Protein AF-A0A257B1V9-F1 (afdb_monomer_lite)

Structure (mmCIF, N/CA/C/O backbone):
data_AF-A0A257B1V9-F1
#
_entry.id   AF-A0A257B1V9-F1
#
loop_
_atom_site.group_PDB
_atom_site.id
_atom_site.type_symbol
_atom_site.label_atom_id
_atom_site.label_alt_id
_atom_site.label_comp_id
_atom_site.label_asym_id
_atom_site.label_entity_id
_atom_site.label_seq_id
_atom_site.pdbx_PDB_ins_code
_atom_site.Cartn_x
_atom_site.Cartn_y
_atom_site.Cartn_z
_atom_site.occupancy
_atom_site.B_iso_or_equiv
_atom_site.auth_seq_id
_atom_site.auth_comp_id
_atom_site.auth_asym_id
_atom_site.auth_atom_id
_atom_site.pdbx_PDB_model_num
ATOM 1 N N . MET A 1 1 ? -12.946 1.760 -0.467 1.00 89.25 1 MET A N 1
ATOM 2 C CA . MET A 1 1 ? -12.237 2.435 -1.579 1.00 89.25 1 MET A CA 1
ATOM 3 C C . MET A 1 1 ? -10.983 1.646 -1.917 1.00 89.25 1 MET A C 1
ATOM 5 O O . MET A 1 1 ? -10.265 1.263 -1.003 1.00 89.25 1 MET A O 1
ATOM 9 N N . ALA A 1 2 ? -10.729 1.380 -3.200 1.00 91.94 2 ALA A N 1
ATOM 10 C CA . ALA A 1 2 ? -9.588 0.572 -3.629 1.00 91.94 2 ALA A CA 1
ATOM 11 C C . ALA A 1 2 ? -8.659 1.357 -4.563 1.00 91.94 2 ALA A C 1
ATOM 13 O O . ALA A 1 2 ? -9.127 2.001 -5.503 1.00 91.94 2 ALA A O 1
ATOM 14 N N . PHE A 1 3 ? -7.348 1.261 -4.333 1.00 92.69 3 PHE A N 1
ATOM 15 C CA . PHE A 1 3 ? -6.317 1.840 -5.196 1.00 92.69 3 PHE A CA 1
ATOM 16 C C . PHE A 1 3 ? -5.527 0.743 -5.908 1.00 92.69 3 PHE A C 1
ATOM 18 O O . PHE A 1 3 ? -4.834 -0.057 -5.278 1.00 92.69 3 PHE A O 1
ATOM 25 N N . VAL A 1 4 ? -5.576 0.723 -7.239 1.00 93.25 4 VAL A N 1
ATOM 26 C CA . VAL A 1 4 ? -4.927 -0.325 -8.038 1.00 93.25 4 VAL A CA 1
ATOM 27 C C . VAL A 1 4 ? -3.775 0.256 -8.848 1.00 93.25 4 VAL A C 1
ATOM 29 O O . VAL A 1 4 ? -3.893 1.322 -9.451 1.00 93.25 4 VAL A O 1
ATOM 32 N N . CYS A 1 5 ? -2.639 -0.439 -8.865 1.00 93.06 5 CYS A N 1
ATOM 33 C CA . CYS A 1 5 ? -1.564 -0.170 -9.817 1.00 93.06 5 CYS A CA 1
ATOM 34 C C . CYS A 1 5 ? -0.976 -1.482 -10.351 1.00 93.06 5 CYS A C 1
ATOM 36 O O . CYS A 1 5 ? -1.532 -2.551 -10.126 1.00 93.06 5 CYS A O 1
ATOM 38 N N . ILE A 1 6 ? 0.135 -1.419 -11.088 1.00 94.12 6 ILE A N 1
ATOM 39 C CA . ILE A 1 6 ? 0.786 -2.635 -11.588 1.00 94.12 6 ILE A CA 1
ATOM 40 C C . ILE A 1 6 ? 1.489 -3.363 -10.437 1.00 94.12 6 ILE A C 1
ATOM 42 O O . ILE A 1 6 ? 1.172 -4.507 -10.144 1.00 94.12 6 ILE A O 1
ATOM 46 N N . GLU A 1 7 ? 2.402 -2.689 -9.742 1.00 93.00 7 GLU A N 1
ATOM 47 C CA . GLU A 1 7 ? 3.388 -3.357 -8.878 1.00 93.00 7 GLU A CA 1
ATOM 48 C C . GLU A 1 7 ? 3.042 -3.390 -7.386 1.00 93.00 7 GLU A C 1
ATOM 50 O O . GLU A 1 7 ? 3.745 -4.037 -6.621 1.00 93.00 7 GLU A O 1
ATOM 55 N N . ASN A 1 8 ? 1.988 -2.694 -6.961 1.00 91.06 8 ASN A N 1
ATOM 56 C CA . ASN A 1 8 ? 1.658 -2.473 -5.548 1.00 91.06 8 ASN A CA 1
ATOM 57 C C . ASN A 1 8 ? 2.841 -2.006 -4.683 1.00 91.06 8 ASN A C 1
ATOM 59 O O . ASN A 1 8 ? 3.081 -2.544 -3.612 1.00 91.06 8 ASN A O 1
ATOM 63 N N . SER A 1 9 ? 3.629 -1.048 -5.176 1.00 88.62 9 SER A N 1
ATOM 64 C CA . SER A 1 9 ? 4.955 -0.781 -4.604 1.00 88.62 9 SER A CA 1
ATOM 65 C C . SER A 1 9 ? 5.237 0.684 -4.279 1.00 88.62 9 SER A C 1
ATOM 67 O O . SER A 1 9 ? 6.300 0.999 -3.754 1.00 88.62 9 SER A O 1
ATOM 69 N N . CYS A 1 10 ? 4.351 1.623 -4.640 1.00 88.69 10 CYS A N 1
ATOM 70 C CA . CYS A 1 10 ? 4.623 3.047 -4.407 1.00 88.69 10 CYS A CA 1
ATOM 71 C C . CYS A 1 10 ? 3.377 3.945 -4.428 1.00 88.69 10 CYS A C 1
ATOM 73 O O . CYS A 1 10 ? 3.064 4.589 -3.424 1.00 88.69 10 CYS A O 1
ATOM 75 N N . ARG A 1 11 ? 2.705 4.056 -5.585 1.00 89.94 11 ARG A N 1
ATOM 76 C CA . ARG A 1 11 ? 1.650 5.063 -5.835 1.00 89.94 11 ARG A CA 1
ATOM 77 C C . ARG A 1 11 ? 0.339 4.719 -5.138 1.00 89.94 11 ARG A C 1
ATOM 79 O O . ARG A 1 11 ? -0.201 5.539 -4.410 1.00 89.94 11 ARG A O 1
ATOM 86 N N . ASN A 1 12 ? -0.150 3.504 -5.352 1.00 91.25 12 ASN A N 1
ATOM 87 C CA . ASN A 1 12 ? -1.384 3.029 -4.738 1.00 91.25 12 ASN A CA 1
ATOM 88 C C . ASN A 1 12 ? -1.246 2.865 -3.214 1.00 91.25 12 ASN A C 1
ATOM 90 O O . ASN A 1 12 ? -2.154 3.267 -2.502 1.00 91.25 12 ASN A O 1
ATOM 94 N N . GLN A 1 13 ? -0.094 2.404 -2.716 1.00 89.06 13 GLN A N 1
ATOM 95 C CA . GLN A 1 13 ? 0.195 2.352 -1.279 1.00 89.06 13 GLN A CA 1
ATOM 96 C C . GLN A 1 13 ? 0.252 3.754 -0.649 1.00 89.06 13 GLN A C 1
ATOM 98 O O . GLN A 1 13 ? -0.229 3.946 0.463 1.00 89.06 13 GLN A O 1
ATOM 103 N N . LEU A 1 14 ? 0.783 4.770 -1.358 1.00 89.12 14 LEU A N 1
ATOM 104 C CA . LEU A 1 14 ? 0.701 6.164 -0.887 1.00 89.12 14 LEU A CA 1
ATOM 105 C C . LEU A 1 14 ? -0.750 6.613 -0.745 1.00 89.12 14 LEU A C 1
ATOM 107 O O . LEU A 1 14 ? -1.106 7.236 0.248 1.00 89.12 14 LEU A O 1
ATOM 111 N N . ALA A 1 15 ? -1.555 6.328 -1.768 1.00 90.50 15 ALA A N 1
ATOM 112 C CA . ALA A 1 15 ? -2.948 6.732 -1.808 1.00 90.50 15 ALA A CA 1
ATOM 113 C C . ALA A 1 15 ? -3.751 6.053 -0.692 1.00 90.50 15 ALA A C 1
ATOM 115 O O . ALA A 1 15 ? -4.511 6.728 -0.006 1.00 90.50 15 ALA A O 1
ATOM 116 N N . GLU A 1 16 ? -3.510 4.763 -0.442 1.00 91.06 16 GLU A N 1
ATOM 117 C CA . GLU A 1 16 ? -4.101 4.028 0.678 1.00 91.06 16 GLU A CA 1
ATOM 118 C C . GLU A 1 16 ? -3.763 4.682 2.021 1.00 91.06 16 GLU A C 1
ATOM 120 O O . GLU A 1 16 ? -4.649 4.981 2.819 1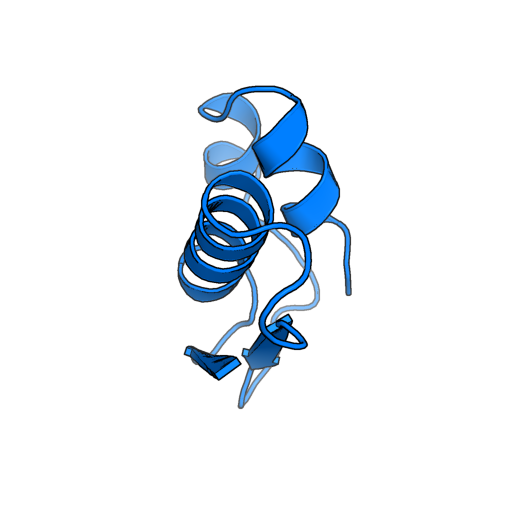.00 91.06 16 GLU A O 1
ATOM 125 N N . ALA A 1 17 ? -2.478 4.964 2.239 1.00 88.31 17 ALA A N 1
ATOM 126 C CA . ALA A 1 17 ? -1.976 5.573 3.461 1.00 88.31 17 ALA A CA 1
ATOM 127 C C . ALA A 1 17 ? -2.569 6.968 3.704 1.00 88.31 17 ALA A C 1
ATOM 129 O O . ALA A 1 17 ? -3.000 7.286 4.811 1.00 88.31 17 ALA A O 1
ATOM 130 N N . LEU A 1 18 ? -2.619 7.796 2.655 1.00 88.50 18 LEU A N 1
ATOM 131 C CA . LEU A 1 18 ? -3.217 9.126 2.716 1.00 88.50 18 LEU A CA 1
ATOM 132 C C . LEU A 1 18 ? -4.719 9.046 2.974 1.00 88.50 18 LEU A C 1
ATOM 134 O O . LEU A 1 18 ? -5.228 9.822 3.777 1.00 88.50 18 LEU A O 1
ATOM 138 N N . ALA A 1 19 ? -5.425 8.117 2.335 1.00 89.44 19 ALA A N 1
ATOM 139 C CA . ALA A 1 19 ? -6.860 7.979 2.516 1.00 89.44 19 ALA A CA 1
ATOM 140 C C . ALA A 1 19 ? -7.207 7.487 3.932 1.00 89.44 19 ALA A C 1
ATOM 142 O O . ALA A 1 19 ? -8.114 8.038 4.552 1.00 89.44 19 ALA A O 1
ATOM 143 N N . ARG A 1 20 ? -6.432 6.547 4.495 1.00 86.81 20 ARG A N 1
ATOM 144 C CA . ARG A 1 20 ? -6.557 6.131 5.905 1.00 86.81 20 ARG A CA 1
ATOM 145 C C . ARG A 1 20 ? -6.280 7.282 6.878 1.00 86.81 20 ARG A C 1
ATOM 147 O O . ARG A 1 20 ? -6.946 7.377 7.901 1.00 86.81 20 ARG A O 1
ATOM 154 N N . LEU A 1 21 ? -5.310 8.148 6.567 1.00 86.62 21 LEU A N 1
ATOM 155 C CA . LEU A 1 21 ? -4.958 9.293 7.413 1.00 86.62 21 LEU A CA 1
ATOM 156 C C . LEU A 1 21 ? -6.043 10.379 7.417 1.00 86.62 21 LEU A C 1
ATOM 158 O O . LEU A 1 21 ? -6.326 10.951 8.464 1.00 86.62 21 LEU A O 1
ATOM 162 N N . HIS A 1 22 ? -6.623 10.683 6.254 1.00 86.81 22 HIS A N 1
ATOM 163 C CA . HIS A 1 22 ? -7.598 11.770 6.115 1.00 86.81 22 HIS A CA 1
ATOM 164 C C . HIS A 1 22 ? -9.030 11.344 6.416 1.00 86.81 22 HIS A C 1
ATOM 166 O O . HIS A 1 22 ? -9.859 12.211 6.677 1.00 86.81 22 HIS A O 1
ATOM 172 N N . ASN A 1 23 ? -9.337 10.046 6.362 1.00 78.62 23 ASN A N 1
ATOM 173 C CA . ASN A 1 23 ? -10.673 9.568 6.678 1.00 78.62 23 ASN A CA 1
ATOM 174 C C . ASN A 1 23 ? -10.666 8.248 7.474 1.00 78.62 23 ASN A C 1
ATOM 176 O O . ASN A 1 23 ? -11.016 7.190 6.938 1.00 78.62 23 ASN A O 1
ATOM 180 N N . PRO A 1 24 ? -10.226 8.278 8.748 1.00 69.31 24 PRO A N 1
ATOM 181 C CA . PRO A 1 24 ? -10.181 7.090 9.586 1.00 69.31 24 PRO A CA 1
ATOM 182 C C . PRO A 1 24 ? -11.594 6.715 10.062 1.00 69.31 24 PRO A C 1
ATOM 184 O O . PRO A 1 24 ? -12.000 7.094 11.156 1.00 69.31 24 PRO A O 1
ATOM 187 N N . GLY A 1 25 ? -12.336 5.944 9.264 1.00 72.62 25 GLY A N 1
ATOM 188 C CA . GLY A 1 25 ? -13.523 5.227 9.756 1.00 72.62 25 GLY A CA 1
ATOM 189 C C . GLY A 1 25 ? -14.731 5.169 8.828 1.00 72.62 25 GLY A C 1
ATOM 190 O O . GLY A 1 25 ? -15.544 4.266 8.989 1.00 72.62 25 GLY A O 1
ATOM 191 N N . ASP A 1 26 ? -14.840 6.054 7.836 1.00 82.88 26 ASP A N 1
ATOM 192 C CA . ASP A 1 26 ? -16.029 6.079 6.967 1.00 82.88 26 ASP A CA 1
ATOM 193 C C . ASP A 1 26 ? -16.026 4.974 5.901 1.00 82.88 26 A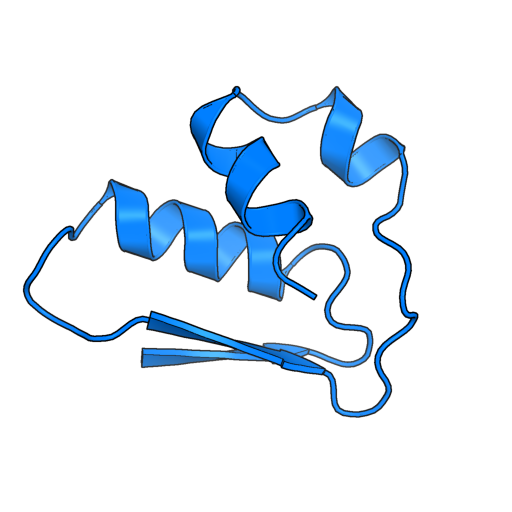SP A C 1
ATOM 195 O O . ASP A 1 26 ? -17.076 4.557 5.413 1.00 82.88 26 ASP A O 1
ATOM 199 N N . PHE A 1 27 ? -14.840 4.500 5.508 1.00 85.12 27 PHE A N 1
ATOM 200 C CA . PHE A 1 27 ? -14.679 3.527 4.432 1.00 85.12 27 PHE A CA 1
ATOM 201 C C . PHE A 1 27 ? -13.546 2.550 4.730 1.00 85.12 27 PHE A C 1
ATOM 203 O O . PHE A 1 27 ? -12.471 2.945 5.179 1.00 85.12 27 PHE A O 1
ATOM 210 N N . GLU A 1 28 ? -13.735 1.283 4.365 1.00 88.88 28 GLU A N 1
ATOM 211 C CA . GLU A 1 28 ? -12.623 0.340 4.274 1.00 88.88 28 GLU A CA 1
ATOM 212 C C . GLU A 1 28 ? -11.727 0.709 3.090 1.00 88.88 28 GLU A C 1
ATOM 214 O O . GLU A 1 28 ? -12.213 0.995 1.987 1.00 88.88 28 GLU A O 1
ATOM 219 N N . ILE A 1 29 ? -10.414 0.725 3.307 1.00 89.94 29 ILE A N 1
ATOM 220 C CA . ILE A 1 29 ? -9.443 1.184 2.314 1.00 89.94 29 ILE A CA 1
ATOM 221 C C . ILE A 1 29 ? -8.426 0.085 2.040 1.00 89.94 29 ILE A C 1
ATOM 223 O O . ILE A 1 29 ? -7.803 -0.440 2.960 1.00 89.94 29 ILE A O 1
ATOM 227 N N . TYR A 1 30 ? -8.255 -0.224 0.756 1.00 90.75 30 TYR A N 1
ATOM 228 C CA . TYR A 1 30 ? -7.382 -1.286 0.267 1.00 90.75 30 TYR A CA 1
ATOM 229 C C . TYR A 1 30 ? -6.535 -0.802 -0.913 1.00 90.75 30 TYR A C 1
ATOM 231 O O . TYR A 1 30 ? -6.950 0.079 -1.677 1.00 90.75 30 TYR A O 1
ATOM 239 N N . SER A 1 31 ? -5.378 -1.424 -1.125 1.00 91.31 31 SER A N 1
ATOM 240 C CA . SER A 1 31 ? -4.614 -1.300 -2.365 1.00 91.31 31 SER A CA 1
ATOM 241 C C . SER A 1 31 ? -4.190 -2.660 -2.917 1.00 91.31 31 SER A C 1
ATOM 243 O O . SER A 1 31 ? -4.078 -3.638 -2.184 1.00 91.31 31 SER A O 1
ATOM 245 N N . ALA A 1 32 ? -4.024 -2.741 -4.240 1.00 92.56 32 ALA A N 1
ATOM 246 C CA . ALA A 1 32 ? -3.665 -3.979 -4.932 1.00 92.56 32 ALA A CA 1
ATOM 247 C C . ALA A 1 32 ? -2.813 -3.736 -6.187 1.00 92.56 32 ALA A C 1
ATOM 249 O O . ALA A 1 32 ? -2.820 -2.646 -6.774 1.00 92.56 32 ALA A O 1
ATOM 250 N N . GLY A 1 33 ? -2.087 -4.775 -6.606 1.00 92.31 33 GLY A N 1
ATOM 251 C CA . GLY A 1 33 ? -1.247 -4.794 -7.805 1.00 92.31 33 GLY A CA 1
ATOM 252 C C . GLY A 1 33 ? -1.705 -5.857 -8.796 1.00 92.31 33 GLY A C 1
ATOM 253 O O . GLY A 1 33 ? -1.959 -6.984 -8.385 1.00 92.31 33 GLY A O 1
ATOM 254 N N . SER A 1 34 ? -1.768 -5.542 -10.092 1.00 93.12 34 SER A N 1
ATOM 255 C CA . SER A 1 34 ? -2.035 -6.561 -11.123 1.00 93.12 34 SER A CA 1
ATOM 256 C C . SER A 1 34 ? -0.845 -7.499 -11.362 1.00 93.12 34 SER A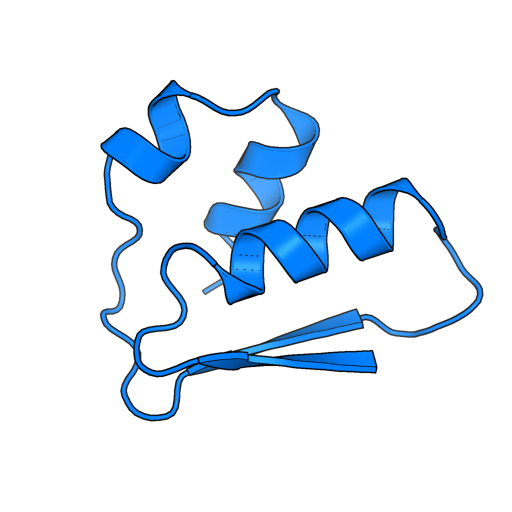 C 1
ATOM 258 O O . SER A 1 34 ? -1.029 -8.650 -11.749 1.00 93.12 34 SER A O 1
ATOM 260 N N . ARG A 1 35 ? 0.378 -7.021 -11.109 1.00 93.19 35 ARG A N 1
ATOM 261 C CA . ARG A 1 35 ? 1.623 -7.797 -11.102 1.00 93.19 35 ARG A CA 1
ATOM 262 C C . ARG A 1 35 ? 2.521 -7.304 -9.959 1.00 93.19 35 ARG A C 1
ATOM 264 O O . ARG A 1 35 ? 3.458 -6.544 -10.218 1.00 93.19 35 ARG A O 1
ATOM 271 N N . PRO A 1 36 ? 2.220 -7.688 -8.704 1.00 88.38 36 PRO A N 1
ATOM 272 C CA . PRO A 1 36 ? 2.918 -7.185 -7.526 1.00 88.38 36 PRO A CA 1
ATOM 273 C C . PRO A 1 36 ? 4.425 -7.438 -7.617 1.00 88.38 36 PRO A C 1
ATOM 275 O O . PRO A 1 36 ? 4.848 -8.549 -7.932 1.00 88.38 36 PRO A O 1
ATOM 278 N N . SER A 1 37 ? 5.246 -6.425 -7.332 1.00 86.38 37 SER A N 1
ATOM 279 C CA . SER A 1 37 ? 6.710 -6.570 -7.355 1.00 86.38 37 SER A CA 1
ATOM 280 C C . SER A 1 37 ? 7.256 -7.290 -6.116 1.00 86.38 37 SER A C 1
ATOM 282 O O . SER A 1 37 ? 8.427 -7.666 -6.094 1.00 86.38 37 SER A O 1
ATOM 284 N N . GLY A 1 38 ? 6.441 -7.416 -5.059 1.00 83.06 38 GLY A N 1
ATOM 285 C CA . GLY A 1 38 ? 6.841 -7.946 -3.751 1.00 83.06 38 GLY A CA 1
ATOM 286 C C . GLY A 1 38 ? 7.864 -7.075 -3.010 1.00 83.06 38 GLY A C 1
ATOM 287 O O . GLY A 1 38 ? 8.394 -7.486 -1.982 1.00 83.06 38 GLY A O 1
ATOM 288 N N . LYS A 1 39 ? 8.188 -5.891 -3.543 1.00 83.38 39 LYS A N 1
ATOM 289 C CA . LYS A 1 39 ? 9.207 -4.986 -3.006 1.00 83.38 39 LYS A CA 1
ATOM 290 C C . LYS A 1 39 ? 8.768 -3.542 -3.168 1.00 83.38 39 LYS A C 1
ATOM 292 O O . LYS A 1 39 ? 8.486 -3.098 -4.283 1.00 83.38 39 LYS A O 1
ATOM 297 N N . VAL A 1 40 ? 8.814 -2.794 -2.075 1.00 82.25 40 VAL A N 1
ATOM 298 C CA . VAL A 1 40 ? 8.714 -1.336 -2.108 1.00 82.25 40 VAL A CA 1
ATOM 299 C C . VAL A 1 40 ? 10.101 -0.751 -2.396 1.00 82.25 40 VAL A C 1
ATOM 301 O O . VAL A 1 40 ? 11.067 -1.135 -1.736 1.00 82.25 40 VAL A O 1
ATOM 304 N N . PRO A 1 41 ? 10.249 0.179 -3.357 1.00 82.31 41 PRO A N 1
ATOM 305 C CA . PRO A 1 41 ? 11.521 0.835 -3.622 1.00 82.31 41 PRO A CA 1
ATOM 306 C C . PRO A 1 41 ? 11.990 1.642 -2.406 1.00 82.31 41 PRO A C 1
ATOM 308 O O . PRO A 1 41 ? 11.224 2.433 -1.859 1.00 82.31 41 PRO A O 1
ATOM 311 N N . GLU A 1 42 ? 13.274 1.565 -2.055 1.00 82.75 42 GLU A N 1
ATOM 312 C CA . GLU A 1 42 ? 13.860 2.313 -0.923 1.00 82.75 42 GLU A CA 1
ATOM 313 C C . GLU A 1 42 ? 13.607 3.827 -1.005 1.00 82.75 42 GLU A C 1
ATOM 315 O O . GLU A 1 42 ? 13.396 4.506 -0.003 1.00 82.75 42 GLU A O 1
ATOM 320 N N . LYS A 1 43 ? 13.539 4.376 -2.223 1.00 83.25 43 LYS A N 1
ATOM 321 C CA . LYS A 1 43 ? 13.220 5.795 -2.451 1.00 83.25 43 LYS A CA 1
ATOM 322 C C . LYS A 1 43 ? 11.793 6.166 -2.040 1.00 83.25 43 LYS A C 1
ATOM 324 O O . LYS A 1 43 ? 11.553 7.313 -1.668 1.00 83.25 43 LYS A O 1
ATOM 329 N N . ALA A 1 44 ? 10.846 5.233 -2.154 1.00 77.06 44 ALA A N 1
ATOM 330 C CA . ALA A 1 44 ? 9.460 5.451 -1.746 1.00 77.06 44 ALA A CA 1
ATOM 331 C C . ALA A 1 44 ? 9.337 5.518 -0.218 1.00 77.06 44 ALA A C 1
ATOM 333 O O . ALA A 1 44 ? 8.480 6.227 0.298 1.00 77.06 44 ALA A O 1
ATOM 334 N N . ILE A 1 45 ? 10.239 4.823 0.466 1.00 79.44 45 ILE A N 1
ATOM 335 C CA . ILE A 1 45 ? 10.333 4.687 1.911 1.00 79.44 45 ILE A CA 1
ATOM 336 C C . ILE A 1 45 ? 11.030 5.917 2.523 1.00 79.44 45 ILE A C 1
ATOM 338 O O . ILE A 1 45 ? 10.464 6.610 3.365 1.00 79.44 45 ILE A 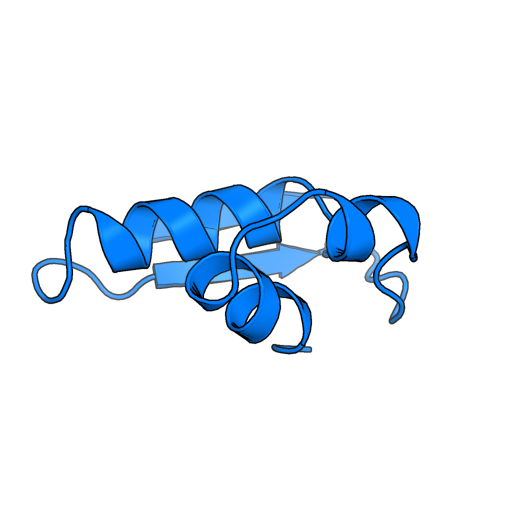O 1
ATOM 342 N N . ALA A 1 46 ? 12.219 6.267 2.024 1.00 79.88 46 ALA A N 1
ATOM 343 C CA . ALA A 1 46 ? 13.085 7.302 2.602 1.00 79.88 46 ALA A CA 1
ATOM 344 C C . ALA A 1 46 ? 12.496 8.727 2.616 1.00 79.88 46 ALA A C 1
ATOM 346 O O . ALA A 1 46 ? 12.942 9.573 3.383 1.00 79.88 46 ALA A O 1
ATOM 347 N N . LYS A 1 47 ? 11.523 9.022 1.745 1.00 74.62 47 LYS A N 1
ATOM 348 C CA . LYS A 1 47 ? 10.969 10.376 1.567 1.00 74.62 47 LYS A CA 1
ATOM 349 C C . LYS A 1 47 ? 9.631 10.610 2.271 1.00 74.62 47 LYS A C 1
ATOM 351 O O . LYS A 1 47 ? 9.036 11.666 2.064 1.00 74.62 47 LYS A O 1
ATOM 356 N N . ARG A 1 48 ? 9.114 9.645 3.037 1.00 73.94 48 ARG A N 1
ATOM 357 C CA . ARG A 1 48 ? 7.752 9.715 3.589 1.00 73.94 48 ARG A CA 1
ATOM 358 C C . ARG A 1 48 ? 7.734 9.774 5.119 1.00 73.94 48 ARG A C 1
ATOM 360 O O . ARG A 1 48 ? 8.558 9.122 5.754 1.00 73.94 48 ARG A O 1
ATOM 367 N N . PRO A 1 49 ? 6.790 10.529 5.714 1.00 68.44 49 PRO A N 1
ATOM 368 C CA . PRO A 1 49 ? 6.613 10.585 7.159 1.00 68.44 49 PRO A CA 1
ATOM 369 C C . PRO A 1 49 ? 6.174 9.221 7.731 1.00 68.44 49 PRO A C 1
ATOM 371 O O . PRO A 1 49 ? 5.532 8.440 7.021 1.00 68.44 49 PRO A O 1
ATOM 374 N N . PRO A 1 50 ? 6.450 8.949 9.023 1.00 65.81 50 PRO A N 1
ATOM 375 C CA . PRO A 1 50 ? 6.230 7.650 9.671 1.00 65.81 50 PRO A CA 1
ATOM 376 C C . PRO A 1 50 ? 4.858 6.986 9.428 1.00 65.81 50 PRO A C 1
ATOM 378 O O . PRO A 1 50 ? 4.840 5.797 9.107 1.00 65.81 50 PRO A O 1
ATOM 381 N N . PRO A 1 51 ? 3.707 7.694 9.498 1.00 64.56 51 PRO A N 1
ATOM 382 C CA . PRO A 1 51 ? 2.402 7.060 9.280 1.00 64.56 51 PRO A CA 1
ATOM 383 C C . PRO A 1 51 ? 2.193 6.567 7.840 1.00 64.56 51 PRO A C 1
ATOM 385 O O . PRO A 1 51 ? 1.445 5.620 7.617 1.00 64.56 51 PRO A O 1
ATOM 388 N N . LEU A 1 52 ? 2.882 7.157 6.856 1.00 68.56 52 LEU A N 1
ATOM 389 C CA . LEU A 1 52 ? 2.808 6.730 5.454 1.00 68.56 52 LEU A CA 1
ATOM 390 C C . LEU A 1 52 ? 3.776 5.579 5.134 1.00 68.56 52 LEU A C 1
ATOM 392 O O . LEU A 1 52 ? 3.680 4.971 4.069 1.00 68.56 52 LEU A O 1
ATOM 396 N N . PHE A 1 53 ? 4.702 5.283 6.046 1.00 63.44 53 PHE A N 1
ATOM 397 C CA . PHE A 1 53 ? 5.699 4.223 5.924 1.00 63.44 53 PHE A CA 1
ATOM 398 C C . PHE A 1 53 ? 5.113 2.854 6.284 1.00 63.44 53 PHE A C 1
ATOM 400 O O . PHE A 1 53 ? 5.354 1.874 5.585 1.00 63.44 53 PHE A O 1
ATOM 407 N N . ALA A 1 54 ? 4.286 2.798 7.335 1.00 59.75 54 ALA A N 1
ATOM 408 C CA . ALA A 1 54 ? 3.624 1.571 7.783 1.00 59.75 54 ALA A CA 1
ATOM 409 C C . ALA A 1 54 ? 2.702 0.975 6.704 1.00 59.75 54 ALA A C 1
ATOM 411 O O . ALA A 1 54 ? 2.643 -0.23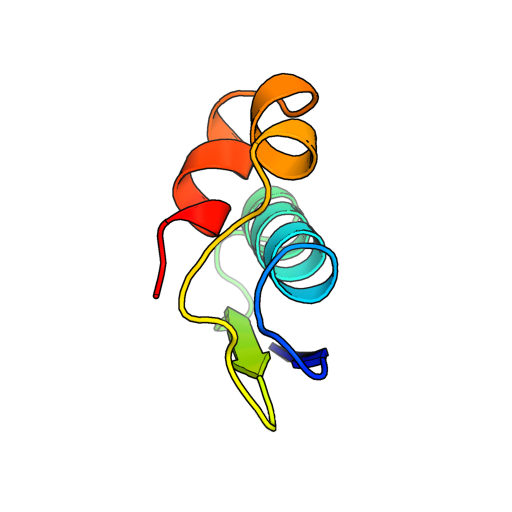8 6.535 1.00 59.75 54 ALA A O 1
ATOM 412 N N . ALA A 1 55 ? 2.054 1.830 5.911 1.00 57.94 55 ALA A N 1
ATOM 413 C CA . ALA A 1 55 ? 1.224 1.411 4.785 1.00 57.94 55 ALA A CA 1
ATOM 414 C C . ALA A 1 55 ? 2.027 0.838 3.603 1.00 57.94 55 ALA A C 1
ATOM 416 O O . ALA A 1 55 ? 1.479 0.099 2.794 1.00 57.94 55 ALA A O 1
ATOM 417 N N . ALA A 1 56 ? 3.323 1.151 3.493 1.00 55.19 56 ALA A N 1
ATOM 418 C CA . ALA A 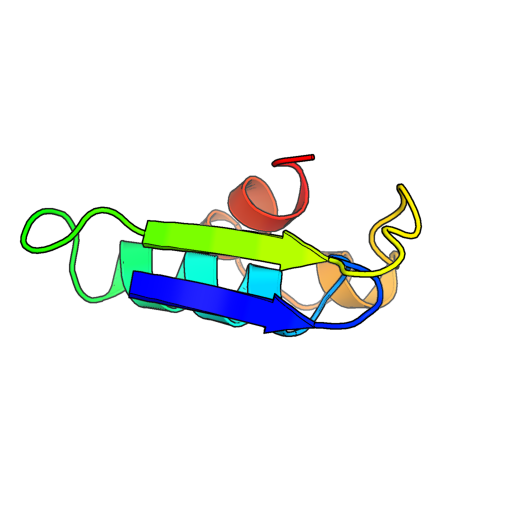1 56 ? 4.165 0.594 2.439 1.00 55.19 56 ALA A CA 1
ATOM 419 C C . ALA A 1 56 ? 4.524 -0.884 2.702 1.00 55.19 56 ALA A C 1
ATOM 421 O O . ALA A 1 56 ? 4.756 -1.648 1.770 1.00 55.19 56 ALA A O 1
ATOM 422 N N . LEU A 1 57 ? 4.538 -1.312 3.967 1.00 56.31 57 LEU A N 1
ATOM 423 C CA . LEU A 1 57 ? 4.852 -2.692 4.352 1.00 56.31 57 LEU A CA 1
ATOM 424 C C . LEU A 1 57 ? 3.649 -3.646 4.351 1.00 56.31 57 LEU A C 1
ATOM 426 O O . LEU A 1 57 ? 3.841 -4.837 4.589 1.00 56.31 57 LEU A O 1
ATOM 430 N N . ALA A 1 58 ? 2.436 -3.158 4.079 1.00 52.69 58 ALA A N 1
ATOM 431 C CA . ALA A 1 58 ? 1.271 -4.013 3.884 1.00 52.69 58 ALA A CA 1
ATOM 432 C C . ALA A 1 58 ? 1.371 -4.690 2.501 1.00 52.69 58 ALA A C 1
ATOM 434 O O . ALA A 1 58 ? 0.934 -4.137 1.489 1.00 52.69 58 ALA A O 1
ATOM 435 N N . LEU A 1 59 ? 2.055 -5.838 2.462 1.00 47.28 59 LEU A N 1
ATOM 436 C CA . LEU A 1 59 ? 2.088 -6.773 1.333 1.00 47.28 59 LEU A CA 1
ATOM 437 C C . LEU A 1 59 ? 0.865 -7.690 1.363 1.00 47.28 59 LEU A C 1
ATOM 439 O O . LEU A 1 59 ? 0.574 -8.228 2.455 1.00 47.28 59 LEU A O 1
#

pLDDT: mean 81.7, std 12.06, range [47.28, 94.12]

Radius of gyration: 10.8 Å; chains: 1; bounding box: 30×20×21 Å

Sequence (59 aa):
MAFVCIENSCRNQLAEALARLHNPGDFEIYSAGSRPSGKVPEKAIAKRPPPLFAAALAL

Secondary structure (DSSP, 8-state):
-EEEESSSSSHHHHHHHHHHHH-TTTS--EEEESS--S---HHHHHTS-HHHHHGGG--

Foldseek 3Di:
DEFEDAALAADRLLVQLVCCVVDVPPDDYYYDHPHHPLYHDVVRQPPDDPSSNVSNPPD